Protein AF-V5GK50-F1 (afdb_monomer_lite)

Structure (mmCIF, N/CA/C/O backbone):
data_AF-V5GK50-F1
#
_entry.id   AF-V5GK50-F1
#
loop_
_atom_site.group_PDB
_atom_site.id
_atom_site.type_symbol
_atom_site.label_atom_id
_atom_site.label_alt_id
_atom_site.label_comp_id
_atom_site.label_asym_id
_atom_site.label_entity_id
_atom_site.label_seq_id
_atom_site.pdbx_PDB_ins_code
_atom_site.Cartn_x
_atom_site.Cartn_y
_atom_site.Cartn_z
_atom_site.occupancy
_atom_site.B_iso_or_equiv
_atom_site.auth_seq_id
_atom_site.auth_comp_id
_atom_site.auth_asym_id
_atom_site.auth_atom_id
_atom_site.pdbx_PDB_model_num
ATOM 1 N N . GLU A 1 1 ? -4.876 -6.609 25.032 1.00 75.12 1 GLU A N 1
ATOM 2 C CA . GLU A 1 1 ? -6.154 -6.249 25.683 1.00 75.12 1 GLU A CA 1
ATOM 3 C C . GLU A 1 1 ? -6.678 -4.897 25.209 1.00 75.12 1 GLU A C 1
ATOM 5 O O . GLU A 1 1 ? -7.731 -4.886 24.591 1.00 75.12 1 GLU A O 1
ATOM 10 N N . THR A 1 2 ? -5.916 -3.802 25.356 1.00 83.56 2 THR A N 1
ATOM 11 C CA . THR A 1 2 ? -6.318 -2.441 24.934 1.00 83.56 2 THR A CA 1
ATOM 12 C C . THR A 1 2 ? -6.920 -2.381 23.528 1.00 83.56 2 THR A C 1
ATOM 14 O O . THR A 1 2 ? -8.073 -2.003 23.384 1.00 83.56 2 THR A O 1
ATOM 17 N N . PHE A 1 3 ? -6.200 -2.821 22.488 1.00 88.88 3 PHE A N 1
ATOM 18 C CA . PHE A 1 3 ? -6.723 -2.796 21.113 1.00 88.88 3 PHE A CA 1
ATOM 19 C C . PHE A 1 3 ? -7.886 -3.766 20.866 1.00 88.88 3 PHE A C 1
ATOM 21 O O . PHE A 1 3 ? -8.696 -3.517 19.982 1.00 88.88 3 PHE A O 1
ATOM 28 N N . ALA A 1 4 ? -8.016 -4.839 21.644 1.00 91.69 4 ALA A N 1
ATOM 29 C CA . ALA A 1 4 ? -9.098 -5.809 21.466 1.00 91.69 4 ALA A CA 1
ATOM 30 C C . ALA A 1 4 ? -10.440 -5.321 22.041 1.00 91.69 4 ALA A C 1
ATOM 32 O O . ALA A 1 4 ? -11.487 -5.828 21.661 1.00 91.69 4 ALA A O 1
ATOM 33 N N . GLN A 1 5 ? -10.408 -4.360 22.967 1.00 95.12 5 GLN A N 1
ATOM 34 C CA . GLN A 1 5 ? -11.577 -3.891 23.721 1.00 95.12 5 GLN A CA 1
ATOM 35 C C . GLN A 1 5 ? -11.724 -2.361 23.695 1.00 95.12 5 GLN A C 1
ATOM 37 O O . GLN A 1 5 ? -12.444 -1.783 24.510 1.00 95.12 5 GLN A O 1
ATOM 42 N N . HIS A 1 6 ? -11.008 -1.682 22.799 1.00 96.62 6 HIS A N 1
ATOM 43 C CA . HIS A 1 6 ? -11.134 -0.240 22.652 1.00 96.62 6 HIS A CA 1
ATOM 44 C C . HIS A 1 6 ? -12.471 0.135 22.002 1.00 96.62 6 HIS A C 1
ATOM 46 O O . HIS A 1 6 ? -13.036 -0.616 21.209 1.00 96.62 6 HIS A O 1
ATOM 52 N N . VAL A 1 7 ? -12.931 1.347 22.294 1.00 97.50 7 VAL A N 1
ATOM 53 C CA . VAL A 1 7 ? -13.980 2.031 21.542 1.00 97.50 7 VAL A CA 1
ATOM 54 C C . VAL A 1 7 ? -13.301 3.032 20.618 1.00 97.50 7 VAL A C 1
ATOM 56 O O . VAL A 1 7 ? -12.527 3.879 21.069 1.00 97.50 7 VAL A O 1
ATOM 59 N N . PHE A 1 8 ? -13.563 2.928 19.319 1.00 97.44 8 PHE A N 1
ATOM 60 C CA . PHE A 1 8 ? -13.099 3.920 18.357 1.00 97.44 8 PHE A CA 1
ATOM 61 C C . PHE A 1 8 ? -13.868 5.230 18.554 1.00 97.44 8 PHE A C 1
ATOM 63 O O . PHE A 1 8 ? -15.098 5.225 18.579 1.00 97.44 8 PHE A O 1
ATOM 70 N N . VAL A 1 9 ? -13.147 6.343 18.703 1.00 97.88 9 VAL A N 1
ATOM 71 C CA . VAL A 1 9 ? -13.748 7.669 18.919 1.00 97.88 9 VAL A CA 1
ATOM 72 C C . VAL A 1 9 ? -13.800 8.453 17.612 1.00 97.88 9 VAL A C 1
ATOM 74 O O . VAL A 1 9 ? -14.836 9.022 17.278 1.00 97.88 9 VAL A O 1
ATOM 77 N N . GLY A 1 10 ? -12.698 8.480 16.859 1.00 97.56 10 GLY A N 1
ATOM 78 C CA . GLY A 1 10 ? -12.643 9.189 15.583 1.00 97.56 10 GLY A CA 1
ATOM 79 C C . GLY A 1 10 ? -11.235 9.330 15.019 1.00 97.56 10 GLY A C 1
ATOM 80 O O . GLY A 1 10 ? -10.243 9.214 15.739 1.00 97.56 10 GLY A O 1
ATOM 81 N N . SER A 1 11 ? -11.153 9.609 13.721 1.00 97.56 11 SER A N 1
ATOM 82 C CA . SER A 1 11 ? -9.896 9.931 13.041 1.00 97.56 11 SER A CA 1
ATOM 83 C C . SER A 1 11 ? -9.600 11.423 13.145 1.00 97.56 11 SER A C 1
ATOM 85 O O . SER A 1 11 ? -10.476 12.251 12.907 1.00 97.56 11 SER A O 1
ATOM 87 N N . VAL A 1 12 ? -8.353 11.756 13.471 1.00 97.56 12 VAL A N 1
ATOM 88 C CA . VAL A 1 12 ? -7.847 13.138 13.469 1.00 97.56 12 VAL A CA 1
ATOM 89 C C . VAL A 1 12 ? -7.191 13.448 12.123 1.00 97.56 12 VAL A C 1
ATOM 91 O O . VAL A 1 12 ? -7.375 14.527 11.569 1.00 97.56 12 VAL A O 1
ATOM 94 N N . SER A 1 13 ? -6.452 12.479 11.580 1.00 96.94 13 SER A N 1
ATOM 95 C CA . SER A 1 13 ? -5.796 12.527 10.273 1.00 96.94 13 SER A CA 1
ATOM 96 C C . SER A 1 13 ? -5.670 11.100 9.707 1.00 96.94 13 SER A C 1
ATOM 98 O O . SER A 1 13 ? -6.012 10.140 10.403 1.00 96.94 13 SER A O 1
ATOM 100 N N . PRO A 1 14 ? -5.160 10.908 8.476 1.00 94.38 14 PRO A N 1
ATOM 101 C CA . PRO A 1 14 ? -4.876 9.567 7.957 1.00 94.38 14 PRO A CA 1
ATOM 102 C C . PRO A 1 14 ? -3.893 8.754 8.817 1.00 94.38 14 PRO A C 1
ATOM 104 O O . PRO A 1 14 ? -3.986 7.531 8.854 1.00 94.38 14 PRO A O 1
ATOM 107 N N . SER A 1 15 ? -2.976 9.419 9.527 1.00 96.94 15 SER A N 1
ATOM 108 C CA . SER A 1 15 ? -1.961 8.776 10.371 1.00 96.94 15 SER A CA 1
ATOM 109 C C . SER A 1 15 ? -2.301 8.790 11.862 1.00 96.94 15 SER A C 1
ATOM 111 O O . SER A 1 15 ? -1.537 8.251 12.660 1.00 96.94 15 SER A O 1
ATOM 113 N N . GLN A 1 16 ? -3.429 9.385 12.271 1.00 97.50 16 GLN A N 1
ATOM 114 C CA . GLN A 1 16 ? -3.780 9.524 13.684 1.00 97.50 16 GLN A CA 1
ATOM 115 C C . GLN A 1 16 ? -5.265 9.310 13.972 1.00 97.50 16 GLN A C 1
ATOM 117 O O . GLN A 1 16 ? -6.143 9.898 13.335 1.00 97.50 16 GLN A O 1
ATOM 122 N N . ALA A 1 17 ? -5.547 8.552 15.030 1.00 97.94 17 ALA A N 1
ATOM 123 C CA . ALA A 1 17 ? -6.900 8.313 15.515 1.00 97.94 17 ALA A CA 1
ATOM 124 C C . ALA A 1 17 ? -6.983 8.334 17.042 1.00 97.94 17 ALA A C 1
ATOM 126 O O . ALA A 1 17 ? -6.009 8.066 17.747 1.00 97.94 17 ALA A O 1
ATOM 127 N N . LEU A 1 18 ? -8.175 8.636 17.545 1.00 98.19 18 LEU A N 1
ATOM 128 C CA . LEU A 1 18 ? -8.515 8.575 18.955 1.00 98.19 18 LEU A CA 1
ATOM 129 C C . LEU A 1 18 ? -9.240 7.269 19.265 1.00 98.19 18 LEU A C 1
ATOM 131 O O . LEU A 1 18 ? -10.234 6.918 18.622 1.00 98.19 18 LEU A O 1
ATOM 135 N N . ILE A 1 19 ? -8.768 6.587 20.304 1.00 97.62 19 ILE A N 1
ATOM 136 C CA . ILE A 1 19 ? -9.450 5.432 20.884 1.00 97.62 19 ILE A CA 1
ATOM 137 C C . ILE A 1 19 ? -9.645 5.645 22.378 1.00 97.62 19 ILE A C 1
ATOM 139 O O . ILE A 1 19 ? -8.798 6.227 23.058 1.00 97.62 19 ILE A O 1
ATOM 143 N N . GLN A 1 20 ? -10.747 5.135 22.905 1.00 97.69 20 GLN A N 1
ATOM 144 C CA . GLN A 1 20 ? -10.992 5.074 24.336 1.00 97.69 20 GLN A CA 1
ATOM 145 C C . GLN A 1 20 ? -10.851 3.629 24.812 1.00 97.69 20 GLN A C 1
ATOM 147 O O . GLN A 1 20 ? -11.405 2.712 24.213 1.00 97.69 20 GLN A O 1
ATOM 152 N N . PHE A 1 21 ? -10.146 3.420 25.920 1.00 97.12 21 PHE A N 1
ATOM 153 C CA . PHE A 1 21 ? -10.142 2.142 26.626 1.00 97.12 21 PHE A CA 1
ATOM 154 C C . PHE A 1 21 ? -10.306 2.395 28.123 1.00 97.12 21 PHE A C 1
ATOM 156 O O . PHE A 1 21 ? -9.513 3.116 28.737 1.00 97.12 21 PHE A O 1
ATOM 163 N N . SER A 1 22 ? -11.355 1.813 28.712 1.00 95.06 22 SER A N 1
ATOM 164 C CA . SER A 1 22 ? -11.806 2.150 30.066 1.00 95.06 22 SER A CA 1
ATOM 165 C C . SER A 1 22 ? -12.057 3.667 30.195 1.00 95.06 22 SER A C 1
ATOM 167 O O . SER A 1 22 ? -12.788 4.245 29.388 1.00 95.06 22 SER A O 1
ATOM 169 N N . THR A 1 23 ? -11.455 4.335 31.177 1.00 95.62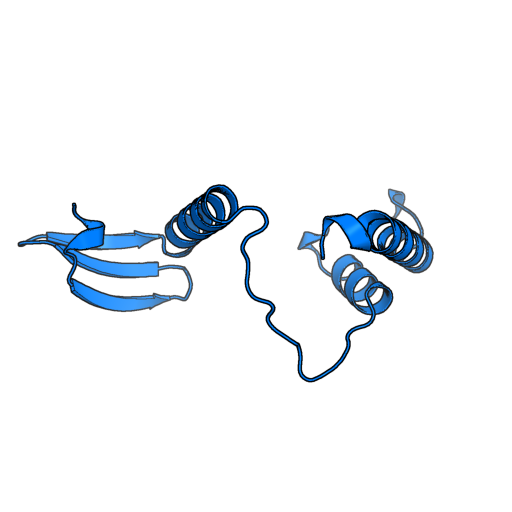 23 THR A N 1
ATOM 170 C CA . THR A 1 23 ? -11.565 5.787 31.399 1.00 95.62 23 THR A CA 1
ATOM 171 C C . THR A 1 23 ? -10.486 6.607 30.686 1.00 95.62 23 THR A C 1
ATOM 173 O O . THR A 1 23 ? -10.444 7.826 30.846 1.00 95.62 23 THR A O 1
ATOM 176 N N . LYS A 1 24 ? -9.596 5.967 29.914 1.00 97.38 24 LYS A N 1
ATOM 177 C CA . LYS A 1 24 ? -8.464 6.628 29.254 1.00 97.38 24 LYS A CA 1
ATOM 178 C C . LYS A 1 24 ? -8.752 6.867 27.777 1.00 97.38 24 LYS A C 1
ATOM 180 O O . LYS A 1 24 ? -9.196 5.963 27.069 1.00 97.38 24 LYS A O 1
ATOM 185 N N . LEU A 1 25 ? -8.436 8.077 27.325 1.00 97.75 25 LEU A N 1
ATOM 186 C CA . LEU A 1 25 ? -8.427 8.459 25.919 1.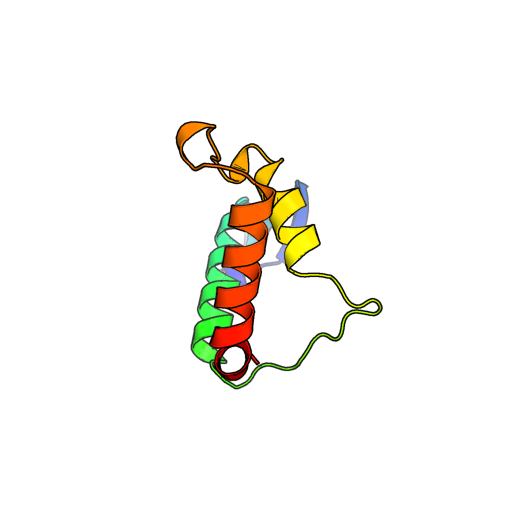00 97.75 25 LEU A CA 1
ATOM 187 C C . LEU A 1 25 ? -6.985 8.440 25.406 1.00 97.75 25 LEU A C 1
ATOM 189 O O . LEU A 1 25 ? -6.093 9.009 26.036 1.00 97.75 25 LEU A O 1
ATOM 193 N N . TYR A 1 26 ? -6.767 7.787 24.272 1.00 97.31 26 TYR A N 1
ATOM 194 C CA . TYR A 1 26 ? -5.462 7.626 23.648 1.00 97.31 26 TYR A CA 1
ATOM 195 C C . TYR A 1 26 ? -5.456 8.283 22.275 1.00 97.31 26 TYR A C 1
ATOM 197 O O . TYR A 1 26 ? -6.390 8.095 21.497 1.00 97.31 26 TYR A O 1
ATOM 205 N N . LEU A 1 27 ? -4.373 8.997 21.974 1.00 97.75 27 LEU A N 1
ATOM 206 C CA . LEU A 1 27 ? -4.010 9.356 20.610 1.00 97.75 27 LEU A CA 1
ATOM 207 C C . LEU A 1 27 ? -3.081 8.274 20.065 1.00 97.75 27 LEU A C 1
ATOM 209 O O . LEU A 1 27 ? -2.024 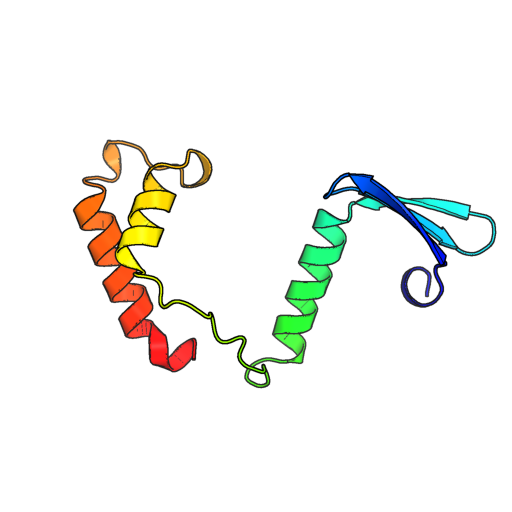8.008 20.637 1.00 97.75 27 LEU A O 1
ATOM 213 N N . CYS A 1 28 ? -3.497 7.645 18.979 1.00 97.00 28 CYS A N 1
ATOM 214 C CA . CYS A 1 28 ? -2.788 6.550 18.347 1.00 97.00 28 CYS A CA 1
ATOM 215 C C . CYS A 1 28 ? -2.146 7.001 17.039 1.00 97.00 28 CYS A C 1
ATOM 217 O O . CYS A 1 28 ? -2.759 7.722 16.257 1.00 97.00 28 CYS A O 1
ATOM 219 N N . ASP A 1 29 ? -0.930 6.516 16.807 1.00 97.62 29 ASP A N 1
ATOM 220 C CA . ASP A 1 29 ? -0.233 6.579 15.526 1.00 97.62 29 ASP A CA 1
ATOM 221 C C . ASP A 1 29 ? -0.741 5.424 14.650 1.00 97.62 29 ASP A C 1
ATOM 223 O O . ASP A 1 29 ? -0.304 4.276 14.768 1.00 97.62 29 ASP A O 1
ATOM 227 N N . THR A 1 30 ? -1.764 5.715 13.850 1.00 96.25 30 THR A N 1
ATOM 228 C CA . THR A 1 30 ? -2.469 4.730 13.026 1.00 96.25 30 THR A CA 1
ATOM 229 C C . THR A 1 30 ? -1.561 4.156 11.945 1.00 96.25 30 THR A C 1
ATOM 231 O O . THR A 1 30 ? -1.684 2.977 11.629 1.00 96.25 30 THR A O 1
ATOM 234 N N . GLU A 1 31 ? -0.619 4.943 11.427 1.00 96.19 31 GLU A N 1
ATOM 235 C CA . GLU A 1 31 ? 0.335 4.493 10.412 1.00 96.19 31 GLU A CA 1
ATOM 236 C C . GLU A 1 31 ? 1.224 3.365 10.949 1.00 96.19 31 GLU A C 1
ATOM 238 O O . GLU A 1 31 ? 1.289 2.287 10.353 1.00 96.19 31 GLU A O 1
ATOM 243 N N . LYS A 1 32 ? 1.824 3.548 12.133 1.00 96.94 32 LYS A N 1
ATOM 244 C CA . LYS A 1 32 ? 2.635 2.493 12.766 1.00 96.94 32 LYS A CA 1
ATOM 245 C C . LYS A 1 32 ? 1.817 1.266 13.139 1.00 96.94 32 LYS A C 1
ATOM 247 O O . LYS A 1 32 ? 2.260 0.144 12.913 1.00 96.94 32 LYS A O 1
ATOM 252 N N . ILE A 1 33 ? 0.625 1.468 13.702 1.00 96.12 33 ILE A N 1
ATOM 253 C CA . ILE A 1 33 ? -0.244 0.356 14.109 1.00 96.12 33 ILE A CA 1
ATOM 254 C C . ILE A 1 33 ? -0.648 -0.483 12.895 1.00 96.12 33 ILE A C 1
ATOM 256 O O . ILE A 1 33 ? -0.590 -1.709 12.959 1.00 96.12 33 ILE A O 1
ATOM 260 N N . LEU A 1 34 ? -1.041 0.158 11.790 1.00 96.19 34 LEU A N 1
ATOM 261 C CA . LEU A 1 34 ? -1.410 -0.547 10.566 1.00 96.19 34 LEU A CA 1
ATOM 262 C C . LEU A 1 34 ? -0.207 -1.244 9.930 1.00 96.19 34 LEU A C 1
ATOM 264 O O . LEU A 1 34 ? -0.360 -2.372 9.476 1.00 96.19 34 LEU A O 1
ATOM 268 N N . SER A 1 35 ? 0.977 -0.626 9.941 1.00 97.00 35 SER A N 1
ATOM 269 C CA . SER A 1 35 ? 2.208 -1.262 9.454 1.00 97.00 35 SER A CA 1
ATOM 270 C C . SER A 1 35 ? 2.486 -2.586 10.180 1.00 97.00 35 SER A C 1
ATOM 272 O O . SER A 1 35 ? 2.637 -3.627 9.540 1.00 97.00 35 SER A O 1
ATOM 274 N N . GLU A 1 36 ? 2.430 -2.585 11.516 1.00 97.69 36 GLU A N 1
ATOM 275 C CA . GLU A 1 36 ? 2.606 -3.799 12.326 1.00 97.69 36 GLU A CA 1
ATOM 276 C C . GLU A 1 36 ? 1.483 -4.819 12.111 1.00 97.69 36 GLU A C 1
ATOM 278 O O . GLU A 1 36 ? 1.737 -6.021 12.015 1.00 97.69 36 GLU A O 1
ATOM 283 N N . LEU A 1 37 ? 0.236 -4.352 11.996 1.00 96.75 37 LEU A N 1
ATOM 284 C CA . LEU A 1 37 ? -0.907 -5.216 11.719 1.00 96.75 37 LEU A CA 1
ATOM 285 C C . LEU A 1 37 ? -0.745 -5.935 10.377 1.00 96.75 37 LEU A C 1
ATOM 287 O O . LEU A 1 37 ? -0.921 -7.151 10.319 1.00 96.75 37 LEU A O 1
ATOM 291 N N . PHE A 1 38 ? -0.400 -5.213 9.309 1.00 97.06 38 PHE A N 1
ATOM 292 C CA . PHE A 1 38 ? -0.204 -5.804 7.987 1.00 97.06 38 PHE A CA 1
ATOM 293 C C . PHE A 1 38 ? 1.022 -6.711 7.946 1.00 97.06 38 PHE A C 1
ATOM 295 O O . PHE A 1 38 ? 0.951 -7.781 7.348 1.00 97.06 38 PHE A O 1
ATOM 302 N N . TYR A 1 39 ? 2.110 -6.352 8.629 1.00 97.75 39 TYR A N 1
ATOM 303 C CA . TYR A 1 39 ? 3.276 -7.222 8.754 1.00 97.75 39 TYR A CA 1
ATOM 304 C C . TYR A 1 39 ? 2.913 -8.563 9.408 1.00 97.75 39 TYR A C 1
ATOM 306 O O . TYR A 1 39 ? 3.171 -9.628 8.845 1.00 97.75 39 TYR A O 1
ATOM 314 N N . GLN A 1 40 ? 2.235 -8.524 10.559 1.00 97.38 40 GLN A N 1
ATOM 315 C CA . GLN A 1 40 ? 1.769 -9.729 11.245 1.00 97.38 40 GLN A CA 1
ATOM 316 C C . GLN A 1 40 ? 0.774 -10.511 10.386 1.00 97.38 40 GLN A C 1
ATOM 318 O O . GLN A 1 40 ? 0.895 -11.728 10.262 1.00 97.38 40 GLN A O 1
ATOM 323 N N . PHE A 1 41 ? -0.179 -9.826 9.752 1.00 96.56 41 PHE A N 1
ATOM 324 C CA . PHE A 1 41 ? -1.149 -10.443 8.853 1.00 96.56 41 PHE A CA 1
ATOM 325 C C . PHE A 1 41 ? -0.460 -11.199 7.713 1.00 96.56 41 PHE A C 1
ATOM 327 O O . PHE A 1 41 ? -0.846 -12.333 7.426 1.00 96.56 41 PHE A O 1
ATOM 334 N N . VAL A 1 42 ? 0.580 -10.611 7.110 1.00 96.06 42 VAL A N 1
ATOM 335 C CA . VAL A 1 42 ? 1.344 -11.252 6.037 1.00 96.06 42 VAL A CA 1
ATOM 336 C C . VAL A 1 42 ? 2.081 -12.495 6.540 1.00 96.06 42 VAL A C 1
ATOM 338 O O . VAL A 1 42 ? 2.062 -13.533 5.881 1.00 96.06 42 VAL A O 1
ATOM 341 N N . LEU A 1 43 ? 2.693 -12.427 7.723 1.00 96.81 43 LEU A N 1
ATOM 342 C CA . LEU A 1 43 ? 3.396 -13.573 8.301 1.00 96.81 43 LEU A CA 1
ATOM 343 C C . LEU A 1 43 ? 2.455 -14.725 8.665 1.00 96.81 43 LEU A C 1
ATOM 345 O O . LEU A 1 43 ? 2.750 -15.878 8.355 1.00 96.81 43 LEU A O 1
ATOM 349 N N . TYR A 1 44 ? 1.321 -14.431 9.304 1.00 97.06 44 TYR A N 1
ATOM 350 C CA . TYR A 1 44 ? 0.373 -15.462 9.733 1.00 97.06 44 TYR A CA 1
ATOM 351 C C . TYR A 1 44 ? -0.379 -16.111 8.567 1.00 97.06 44 TYR A C 1
ATOM 353 O O . TYR A 1 44 ? -0.763 -17.274 8.673 1.00 97.06 44 TYR A O 1
ATOM 361 N N . ASN A 1 45 ? -0.574 -15.388 7.461 1.00 96.19 45 ASN A N 1
ATOM 362 C CA . ASN A 1 45 ? -1.304 -15.872 6.286 1.00 96.19 45 ASN A CA 1
ATOM 363 C C . ASN A 1 45 ? -0.385 -16.148 5.091 1.00 96.19 45 ASN A C 1
ATOM 365 O O . ASN A 1 45 ? -0.844 -16.153 3.949 1.00 96.19 45 ASN A O 1
ATOM 369 N N . PHE A 1 46 ? 0.909 -16.381 5.322 1.00 94.69 46 PHE A N 1
ATOM 370 C CA . PHE A 1 46 ? 1.855 -16.652 4.244 1.00 94.69 46 PHE A CA 1
ATOM 371 C C . PHE A 1 46 ? 1.370 -17.817 3.357 1.00 94.69 46 PHE A C 1
ATOM 373 O O . PHE A 1 46 ? 1.058 -18.900 3.850 1.00 94.69 46 PHE A O 1
ATOM 380 N N . ARG A 1 47 ? 1.309 -17.586 2.037 1.00 92.12 47 ARG A N 1
ATOM 381 C CA . ARG A 1 47 ? 0.721 -18.480 1.009 1.00 92.12 47 ARG A CA 1
ATOM 382 C C . ARG A 1 47 ? -0.783 -18.765 1.125 1.00 92.12 47 ARG A C 1
ATOM 384 O O . ARG A 1 47 ? -1.280 -19.631 0.411 1.00 92.12 47 ARG A O 1
ATOM 391 N N . ASN A 1 48 ? -1.503 -18.048 1.978 1.00 94.62 48 ASN A N 1
ATOM 392 C CA . ASN A 1 48 ? -2.939 -18.207 2.200 1.00 94.62 48 ASN A CA 1
ATOM 393 C C . ASN A 1 48 ? -3.675 -16.861 2.072 1.00 94.62 48 ASN A C 1
ATOM 395 O O . ASN A 1 48 ? -4.480 -16.495 2.928 1.00 94.62 48 ASN A O 1
ATOM 399 N N . PHE A 1 49 ? -3.364 -16.102 1.019 1.00 93.31 49 PHE A N 1
ATOM 400 C CA . PHE A 1 49 ? -4.049 -14.849 0.708 1.00 93.31 49 PHE A CA 1
ATOM 401 C C . PHE A 1 49 ? -5.101 -15.056 -0.372 1.00 93.31 49 PHE A C 1
ATOM 403 O O . PHE A 1 49 ? -4.869 -15.758 -1.356 1.00 93.31 49 PHE A O 1
ATOM 410 N N . ASP A 1 50 ? -6.227 -14.368 -0.216 1.00 91.56 50 ASP A N 1
ATOM 411 C CA . ASP A 1 50 ? -7.135 -14.123 -1.328 1.00 91.56 50 ASP A CA 1
ATOM 412 C C . ASP A 1 50 ? -6.563 -13.072 -2.287 1.00 91.56 50 ASP A C 1
ATOM 414 O O . ASP A 1 50 ? -5.712 -12.249 -1.938 1.00 91.56 50 ASP A O 1
ATOM 418 N N . CYS A 1 51 ? -7.064 -13.083 -3.520 1.00 91.25 51 CYS A N 1
ATOM 419 C CA . CYS A 1 51 ? -6.619 -12.180 -4.573 1.00 91.25 51 CYS A CA 1
ATOM 420 C C . CYS A 1 51 ? -7.584 -10.999 -4.746 1.00 91.25 51 CYS A C 1
ATOM 422 O O . CYS A 1 51 ? -8.753 -11.180 -5.097 1.00 91.25 51 CYS A O 1
ATOM 424 N N . TYR A 1 52 ? -7.064 -9.776 -4.613 1.00 91.69 52 TYR A N 1
ATOM 425 C CA . TYR A 1 52 ? -7.748 -8.569 -5.076 1.00 91.69 52 TYR A CA 1
ATOM 426 C C . TYR A 1 52 ? -7.455 -8.344 -6.561 1.00 91.69 52 TYR A C 1
ATOM 428 O O . TYR A 1 52 ? -6.347 -7.978 -6.949 1.00 91.69 52 TYR A O 1
ATOM 436 N N . LYS A 1 53 ? -8.463 -8.559 -7.411 1.00 93.00 53 LYS A N 1
ATOM 437 C CA . LYS A 1 53 ? -8.352 -8.319 -8.854 1.00 93.00 53 LYS A CA 1
ATOM 438 C C . LYS A 1 53 ? -8.650 -6.860 -9.170 1.00 93.00 53 LYS A C 1
ATOM 440 O O . LYS A 1 53 ? -9.775 -6.400 -8.984 1.00 93.00 53 LYS A O 1
ATOM 445 N N . PHE A 1 54 ? -7.655 -6.151 -9.688 1.00 92.50 54 PHE A N 1
ATOM 446 C CA . PHE A 1 54 ? -7.847 -4.801 -10.203 1.00 92.50 54 PHE A CA 1
ATOM 447 C C . PHE A 1 54 ? -8.799 -4.799 -11.404 1.00 92.50 54 PHE A C 1
ATOM 449 O O . PHE A 1 54 ? -8.758 -5.700 -12.244 1.00 92.50 54 PHE A O 1
ATOM 456 N N . SER A 1 55 ? -9.644 -3.770 -11.493 1.00 95.19 55 SER A N 1
ATOM 457 C CA . SER A 1 55 ? -10.569 -3.583 -12.619 1.00 95.19 55 SER A CA 1
ATOM 458 C C . SER A 1 55 ? -9.829 -3.354 -13.937 1.00 95.19 55 SER A C 1
ATOM 460 O O . SER A 1 55 ? -10.238 -3.869 -14.975 1.00 95.19 55 SER A O 1
ATOM 462 N N . ASN A 1 56 ? -8.710 -2.632 -13.875 1.00 94.38 56 ASN A N 1
ATOM 463 C CA . ASN A 1 56 ? -7.821 -2.370 -14.996 1.00 94.38 56 ASN A CA 1
ATOM 464 C C . ASN A 1 56 ? -6.473 -3.050 -14.754 1.00 94.38 56 ASN A C 1
ATOM 466 O O . ASN A 1 56 ? -5.980 -3.097 -13.628 1.00 94.38 56 ASN A O 1
ATOM 470 N N . LYS A 1 57 ? -5.865 -3.566 -15.824 1.00 92.06 57 LYS A N 1
ATOM 471 C CA . LYS A 1 57 ? -4.486 -4.057 -15.771 1.00 92.06 57 LYS A CA 1
ATOM 472 C C . LYS A 1 57 ? -3.537 -2.863 -15.778 1.00 92.06 57 LYS A C 1
ATOM 474 O O . LYS A 1 57 ? -3.752 -1.925 -16.541 1.00 92.06 57 LYS A O 1
ATOM 479 N N . PHE A 1 58 ? -2.484 -2.935 -14.974 1.00 93.25 58 PHE A N 1
ATOM 480 C CA . PHE A 1 58 ? -1.442 -1.915 -14.916 1.00 93.25 58 PHE A CA 1
ATOM 481 C C . PHE A 1 58 ? -0.150 -2.437 -15.540 1.00 93.25 58 PHE A C 1
ATOM 483 O O . PHE A 1 58 ? 0.199 -3.607 -15.363 1.00 93.25 58 PHE A O 1
ATOM 490 N N . SER A 1 59 ? 0.565 -1.570 -16.255 1.00 96.00 59 SER A N 1
ATOM 491 C CA . SER A 1 59 ? 1.916 -1.865 -16.729 1.00 96.00 59 SER A CA 1
ATOM 492 C C . SER A 1 59 ? 2.918 -1.652 -15.596 1.00 96.00 59 SER A C 1
ATOM 494 O O . SER A 1 59 ? 3.015 -0.556 -15.044 1.00 96.00 59 SER A O 1
ATOM 496 N N . ILE A 1 60 ? 3.699 -2.685 -15.266 1.00 96.31 60 ILE A N 1
ATOM 497 C CA . ILE A 1 60 ? 4.771 -2.585 -14.260 1.00 96.31 60 ILE A CA 1
ATOM 498 C C . ILE A 1 60 ? 5.807 -1.536 -14.688 1.00 96.31 60 ILE A C 1
ATOM 500 O O . ILE A 1 60 ? 6.296 -0.783 -13.852 1.00 96.31 60 ILE A O 1
ATOM 504 N N . THR A 1 61 ? 6.097 -1.439 -15.987 1.00 97.69 61 THR A N 1
ATOM 505 C CA . THR A 1 61 ? 7.052 -0.463 -16.523 1.00 97.69 61 THR A CA 1
ATOM 506 C C . THR A 1 61 ? 6.565 0.971 -16.336 1.00 97.69 61 THR A C 1
ATOM 508 O O . THR A 1 61 ? 7.345 1.827 -15.931 1.00 97.69 61 THR A O 1
ATOM 511 N N . GLU A 1 62 ? 5.278 1.238 -16.575 1.00 97.00 62 GLU A N 1
ATOM 512 C CA . GLU A 1 62 ? 4.698 2.573 -16.361 1.00 97.00 62 GLU A CA 1
ATOM 513 C C . GLU A 1 62 ? 4.711 2.947 -14.877 1.00 97.00 62 GLU A C 1
ATOM 515 O O . GLU A 1 62 ? 5.105 4.057 -14.529 1.00 97.00 62 GLU A O 1
ATOM 520 N N . LEU A 1 63 ? 4.355 2.010 -13.991 1.00 97.06 63 LEU A N 1
ATOM 521 C CA . LEU A 1 63 ? 4.420 2.225 -12.543 1.00 97.06 63 LEU A CA 1
ATOM 522 C C . LEU A 1 63 ? 5.855 2.486 -12.064 1.00 97.06 63 LEU A C 1
ATOM 524 O O . LEU A 1 63 ? 6.069 3.357 -11.224 1.00 97.06 63 LEU A O 1
ATOM 528 N N . ALA A 1 64 ? 6.838 1.769 -12.612 1.00 97.38 64 ALA A N 1
ATOM 529 C CA . ALA A 1 64 ? 8.246 1.976 -12.295 1.00 97.38 64 ALA A CA 1
ATOM 530 C C . ALA A 1 64 ?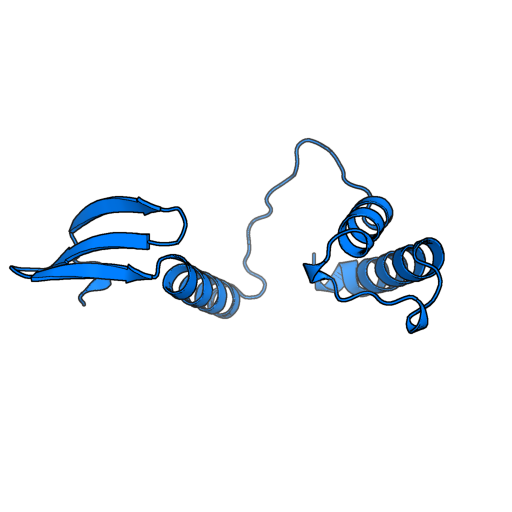 8.740 3.355 -12.759 1.00 97.38 64 ALA A C 1
ATOM 532 O O . ALA A 1 64 ? 9.439 4.028 -12.009 1.00 97.38 64 ALA A O 1
ATOM 533 N N . LEU A 1 65 ? 8.336 3.808 -13.951 1.00 97.50 65 LEU A N 1
ATOM 534 C CA . LEU A 1 65 ? 8.639 5.160 -14.426 1.00 97.50 65 LEU A CA 1
ATOM 535 C C . LEU A 1 65 ? 8.022 6.228 -13.520 1.00 97.50 65 LEU A C 1
ATOM 537 O O . LEU A 1 65 ? 8.730 7.141 -13.114 1.00 97.50 65 LEU A O 1
ATOM 541 N N . ILE A 1 66 ? 6.742 6.085 -13.152 1.00 97.50 66 ILE A N 1
ATOM 542 C CA . ILE A 1 66 ? 6.080 7.003 -12.212 1.00 97.50 66 ILE A CA 1
ATOM 543 C C . ILE A 1 66 ? 6.853 7.047 -10.891 1.00 97.50 66 ILE A C 1
ATOM 545 O O . ILE A 1 66 ? 7.125 8.131 -10.390 1.00 97.50 66 ILE A O 1
ATOM 549 N N . CYS A 1 67 ? 7.250 5.889 -10.358 1.00 96.69 67 CYS A N 1
ATOM 550 C CA . CYS A 1 67 ? 8.043 5.801 -9.134 1.00 96.69 67 CYS A CA 1
ATOM 551 C C . CYS A 1 67 ? 9.365 6.573 -9.253 1.00 96.69 67 CYS A C 1
ATOM 553 O O . CYS A 1 67 ? 9.680 7.371 -8.383 1.00 96.69 67 CYS A O 1
ATOM 555 N N . LEU A 1 68 ? 10.105 6.414 -10.354 1.00 96.94 68 LEU A N 1
ATOM 556 C CA . LEU A 1 68 ? 11.383 7.104 -10.572 1.00 96.94 68 LEU A CA 1
ATOM 557 C C . LEU A 1 68 ? 11.243 8.628 -10.760 1.00 96.94 68 LEU A C 1
ATOM 559 O O . LEU A 1 68 ? 12.245 9.343 -10.713 1.00 96.94 68 LEU A O 1
ATOM 563 N N . GLU A 1 69 ? 10.036 9.151 -10.987 1.00 95.88 69 GLU A N 1
ATOM 564 C CA . GLU A 1 69 ? 9.752 10.595 -10.962 1.00 95.88 69 GLU A CA 1
ATOM 565 C C . GLU A 1 69 ? 9.452 11.130 -9.555 1.00 95.88 69 GLU A C 1
ATOM 567 O O . GLU A 1 69 ? 9.487 12.342 -9.337 1.00 95.88 69 GLU A O 1
ATOM 572 N N . LEU A 1 70 ? 9.166 10.249 -8.597 1.00 96.62 70 LEU A N 1
ATOM 573 C CA . LEU A 1 70 ? 8.841 10.624 -7.229 1.00 96.62 70 LEU A CA 1
ATOM 574 C C . LEU A 1 70 ? 10.114 10.801 -6.382 1.00 96.62 70 LEU A C 1
ATOM 576 O O . LEU A 1 70 ? 11.037 9.987 -6.476 1.00 96.62 70 LEU A O 1
ATOM 580 N N . PRO A 1 71 ? 10.181 11.827 -5.512 1.00 95.56 71 PRO A N 1
ATOM 581 C CA . PRO A 1 71 ? 11.342 12.047 -4.648 1.00 95.56 71 PRO A CA 1
ATOM 582 C C . PRO A 1 71 ? 11.587 10.883 -3.676 1.00 95.56 71 PRO A C 1
ATOM 584 O O . PRO A 1 71 ? 12.729 10.628 -3.298 1.00 95.56 71 PRO A O 1
ATOM 587 N N . GLU A 1 72 ? 10.541 10.147 -3.298 1.00 95.06 72 GLU A N 1
ATOM 588 C CA . GLU A 1 72 ? 10.610 8.986 -2.408 1.00 95.06 72 GLU A CA 1
ATOM 589 C C . GLU A 1 72 ? 11.408 7.818 -3.001 1.00 95.06 72 GLU A C 1
ATOM 591 O O . GLU A 1 72 ? 11.930 6.999 -2.245 1.00 95.06 72 GLU A O 1
ATOM 596 N N . ALA A 1 73 ? 11.541 7.739 -4.331 1.00 94.56 73 ALA A N 1
ATOM 597 C CA . ALA A 1 73 ? 12.378 6.728 -4.973 1.00 94.56 73 ALA A CA 1
ATOM 598 C C . ALA A 1 73 ? 13.876 6.966 -4.745 1.00 94.56 73 ALA A C 1
ATOM 600 O O . ALA A 1 73 ? 14.670 6.049 -4.946 1.00 94.56 73 ALA A O 1
ATOM 601 N N . GLY A 1 74 ? 14.267 8.182 -4.346 1.00 95.69 74 GLY A N 1
ATOM 602 C CA . GLY A 1 74 ? 15.663 8.532 -4.098 1.00 95.69 74 GLY A CA 1
ATOM 603 C C . GLY A 1 74 ? 16.561 8.453 -5.334 1.00 95.69 74 GLY A C 1
ATOM 604 O O . GLY A 1 74 ? 17.774 8.403 -5.166 1.00 95.69 74 GLY A O 1
ATOM 605 N N . TRP A 1 75 ? 15.985 8.430 -6.543 1.00 97.00 75 TRP A N 1
ATOM 606 C CA . TRP A 1 75 ? 16.744 8.373 -7.792 1.00 97.00 75 TRP A CA 1
ATOM 607 C C . TRP A 1 75 ? 17.596 9.626 -7.964 1.00 97.00 75 TRP A C 1
ATOM 609 O O . TRP A 1 75 ? 17.111 10.754 -7.813 1.00 97.00 75 TRP A O 1
ATOM 619 N N . THR A 1 76 ? 18.844 9.425 -8.362 1.00 95.88 76 THR A N 1
ATOM 620 C CA . THR A 1 76 ? 19.744 10.495 -8.779 1.00 95.88 76 THR A CA 1
ATOM 621 C C . THR A 1 76 ? 20.295 10.220 -10.181 1.00 95.88 76 THR A C 1
ATOM 623 O O . THR A 1 76 ? 20.262 9.084 -10.657 1.00 95.88 76 THR A O 1
ATOM 626 N N . PRO A 1 77 ? 20.815 11.237 -10.897 1.00 94.69 77 PRO A N 1
ATOM 627 C CA . PRO A 1 77 ? 21.370 11.039 -12.238 1.00 94.69 77 PRO A CA 1
ATOM 628 C C . PRO A 1 77 ? 22.488 9.986 -12.312 1.00 94.69 77 PRO A C 1
ATOM 630 O O . PRO A 1 77 ? 22.727 9.416 -13.376 1.00 94.69 77 PRO A O 1
ATOM 633 N N . GLU A 1 78 ? 23.167 9.718 -11.195 1.00 96.06 78 GLU A N 1
ATOM 634 C CA . GLU A 1 78 ? 24.208 8.697 -11.069 1.00 96.06 78 GLU A CA 1
ATOM 635 C C . GLU A 1 78 ? 23.668 7.260 -11.151 1.00 96.06 78 GLU A C 1
ATOM 637 O O . GLU A 1 78 ? 24.416 6.360 -11.536 1.00 96.06 78 GLU A O 1
ATOM 642 N N . ASP A 1 79 ? 22.384 7.038 -10.854 1.00 94.75 79 ASP A N 1
ATOM 643 C CA . ASP A 1 79 ? 21.741 5.718 -10.930 1.00 94.75 79 ASP A CA 1
ATOM 644 C C . ASP A 1 79 ? 21.484 5.266 -12.379 1.00 94.75 79 ASP A C 1
ATOM 646 O O . ASP A 1 79 ? 21.245 4.084 -12.642 1.00 94.75 79 ASP A O 1
ATOM 650 N N . GLY A 1 80 ? 21.558 6.200 -13.332 1.00 94.81 80 GLY A N 1
ATOM 651 C CA . GLY A 1 80 ? 21.394 5.949 -14.760 1.00 94.81 80 GLY A CA 1
ATOM 652 C C . GLY A 1 80 ? 20.007 6.287 -15.308 1.00 94.81 80 GLY A C 1
ATOM 653 O O . GLY A 1 80 ? 19.185 6.946 -14.669 1.00 94.81 80 GLY A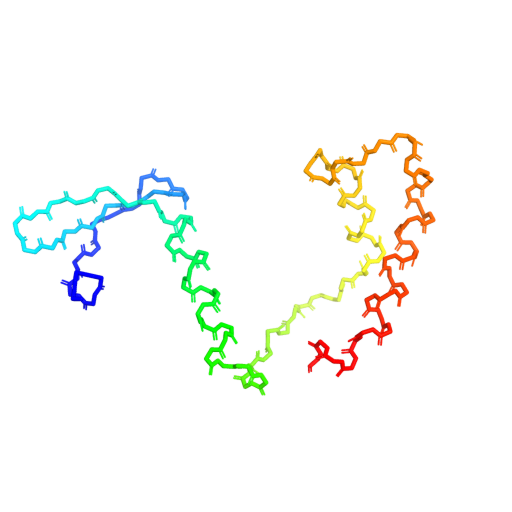 O 1
ATOM 654 N N . ASP A 1 81 ? 19.771 5.863 -16.549 1.00 97.12 81 ASP A N 1
ATOM 655 C CA . ASP A 1 81 ? 18.583 6.221 -17.325 1.00 97.12 81 ASP A CA 1
ATOM 656 C C . ASP A 1 81 ? 17.302 5.568 -16.777 1.00 97.12 81 ASP A C 1
ATOM 658 O O . ASP A 1 81 ? 17.226 4.349 -16.599 1.00 97.12 81 ASP A O 1
ATOM 662 N N . LYS A 1 82 ? 16.270 6.384 -16.529 1.00 97.06 82 LYS A N 1
ATOM 663 C CA . LYS A 1 82 ? 15.009 5.926 -15.927 1.00 97.06 82 LYS A CA 1
ATOM 664 C C . LYS A 1 82 ? 14.271 4.880 -16.779 1.00 97.06 82 LYS A C 1
ATOM 666 O O . LYS A 1 82 ? 13.849 3.879 -16.201 1.00 97.06 82 LYS A O 1
ATOM 671 N N . PRO A 1 83 ? 14.108 5.042 -18.110 1.00 97.06 83 PRO A N 1
ATOM 672 C CA . PRO A 1 83 ? 13.574 3.990 -18.977 1.00 97.06 83 PRO A CA 1
ATOM 673 C C . PRO A 1 83 ? 14.280 2.641 -18.834 1.00 97.06 83 PRO A C 1
ATOM 675 O O . PRO A 1 83 ? 13.614 1.610 -18.710 1.00 97.06 83 PRO A O 1
ATOM 678 N N . GLU A 1 84 ? 15.611 2.636 -18.802 1.00 97.19 84 GLU A N 1
ATOM 679 C CA . GLU A 1 84 ? 16.378 1.400 -18.640 1.00 97.19 84 GLU A CA 1
ATOM 680 C C . GLU A 1 84 ? 16.200 0.785 -17.241 1.00 97.19 84 GLU A C 1
ATOM 682 O O . GLU A 1 84 ? 15.986 -0.425 -17.109 1.00 97.19 84 GLU A O 1
ATOM 687 N N . LEU A 1 85 ? 16.198 1.610 -16.189 1.00 97.56 85 LEU A N 1
ATOM 688 C CA . LEU A 1 85 ? 15.899 1.163 -14.825 1.00 97.56 85 LEU A CA 1
ATOM 689 C C . LEU A 1 85 ? 14.487 0.571 -14.721 1.00 97.56 85 LEU A C 1
ATOM 691 O O . LEU A 1 85 ? 14.311 -0.514 -14.164 1.00 97.56 85 LEU A O 1
ATOM 695 N N . ALA A 1 86 ? 13.484 1.224 -15.308 1.00 97.81 86 ALA A N 1
ATOM 696 C CA . ALA A 1 86 ? 12.104 0.746 -15.329 1.00 97.81 86 ALA A CA 1
ATOM 697 C C . ALA A 1 86 ? 11.957 -0.588 -16.078 1.00 97.81 86 ALA A C 1
ATOM 699 O O . ALA A 1 86 ? 11.232 -1.484 -15.625 1.00 97.81 86 ALA A O 1
ATOM 700 N N . ARG A 1 87 ? 12.682 -0.761 -17.193 1.00 97.75 87 ARG A N 1
ATOM 701 C CA . ARG A 1 87 ? 12.767 -2.037 -17.917 1.00 97.75 87 ARG A CA 1
ATOM 702 C C . ARG A 1 87 ? 13.331 -3.130 -17.012 1.00 97.75 87 ARG A C 1
ATOM 704 O O . ARG A 1 87 ? 12.712 -4.181 -16.866 1.00 97.75 87 ARG A O 1
ATOM 711 N N . ARG A 1 88 ? 14.444 -2.860 -16.327 1.00 97.44 88 ARG A N 1
ATOM 712 C CA . ARG A 1 88 ? 15.086 -3.822 -15.419 1.00 97.44 88 ARG A CA 1
ATOM 713 C C . ARG A 1 88 ? 14.204 -4.193 -14.221 1.00 97.44 88 ARG A C 1
ATOM 715 O O . ARG A 1 88 ? 14.127 -5.368 -13.867 1.00 97.44 88 ARG A O 1
ATOM 722 N N . ILE A 1 89 ? 13.504 -3.225 -13.624 1.00 96.88 89 ILE A N 1
ATOM 723 C CA . ILE A 1 89 ? 12.514 -3.467 -12.558 1.00 96.88 89 ILE A CA 1
ATOM 724 C C . ILE A 1 89 ? 11.420 -4.415 -13.061 1.00 96.88 89 ILE A C 1
ATOM 726 O O . ILE A 1 89 ? 11.077 -5.387 -12.388 1.00 96.88 89 ILE A O 1
ATOM 730 N N . THR A 1 90 ? 10.914 -4.166 -14.271 1.00 97.62 90 THR A N 1
ATOM 731 C CA . THR A 1 90 ? 9.882 -5.001 -14.901 1.00 97.62 90 THR A CA 1
ATOM 732 C C . THR A 1 90 ? 10.363 -6.438 -15.096 1.00 97.62 90 THR A C 1
ATOM 734 O O . THR A 1 90 ? 9.632 -7.375 -14.775 1.00 97.62 90 THR A O 1
ATOM 737 N N . GLU A 1 91 ? 11.594 -6.627 -15.573 1.00 97.88 91 GLU A N 1
ATOM 738 C CA . GLU A 1 91 ? 12.186 -7.954 -15.778 1.00 97.88 91 GLU A CA 1
ATOM 739 C C . GLU A 1 91 ? 12.323 -8.731 -14.469 1.00 97.88 91 GLU A C 1
ATOM 741 O O . GLU A 1 91 ? 11.897 -9.882 -14.393 1.00 97.88 91 GLU A O 1
ATOM 746 N N . ILE A 1 92 ? 12.842 -8.090 -13.417 1.00 97.94 92 ILE A N 1
ATOM 747 C CA . ILE A 1 92 ? 13.019 -8.725 -12.104 1.00 97.94 92 ILE A CA 1
ATOM 748 C C . ILE A 1 92 ? 11.667 -9.131 -11.509 1.00 97.94 92 ILE A C 1
ATOM 750 O O . ILE A 1 92 ? 11.512 -10.259 -11.041 1.00 97.94 92 ILE A O 1
ATOM 754 N N . LEU A 1 93 ? 10.677 -8.234 -11.527 1.00 97.25 93 LEU A N 1
ATOM 755 C CA . LEU A 1 93 ? 9.357 -8.519 -10.959 1.00 97.25 93 LEU A CA 1
ATOM 756 C C . LEU A 1 93 ? 8.609 -9.592 -11.756 1.00 97.25 93 LEU A C 1
ATOM 758 O O . LEU A 1 93 ? 7.911 -10.411 -11.162 1.00 97.25 93 LEU A O 1
ATOM 762 N N . THR A 1 94 ? 8.795 -9.637 -13.076 1.00 96.19 94 THR A N 1
ATOM 763 C CA . THR A 1 94 ? 8.210 -10.684 -13.925 1.00 96.19 94 THR A CA 1
ATOM 764 C C . THR A 1 94 ? 8.867 -12.043 -13.669 1.00 96.19 94 THR A C 1
ATOM 766 O O . THR A 1 94 ? 8.154 -13.035 -13.526 1.00 96.19 94 THR A O 1
ATOM 769 N N . ASP A 1 95 ? 10.197 -12.097 -13.523 1.00 97.81 95 ASP A N 1
ATOM 770 C CA . ASP A 1 95 ? 10.937 -13.317 -13.149 1.00 97.81 95 ASP A CA 1
ATOM 771 C C . ASP A 1 95 ? 10.495 -13.863 -11.781 1.00 97.81 95 ASP A C 1
ATOM 773 O O . ASP A 1 95 ? 10.307 -15.068 -11.610 1.00 97.81 95 ASP A O 1
ATOM 777 N N . LYS A 1 96 ? 10.257 -12.978 -10.803 1.00 97.31 96 LYS A N 1
ATOM 778 C CA . LYS A 1 96 ? 9.734 -13.354 -9.477 1.00 97.31 96 LYS A CA 1
ATOM 779 C C . LYS A 1 96 ? 8.222 -13.567 -9.436 1.00 97.31 96 LYS A C 1
ATOM 781 O O . LYS A 1 96 ? 7.719 -14.033 -8.414 1.00 97.31 96 LYS A O 1
ATOM 786 N N . GLY A 1 97 ? 7.514 -13.302 -10.533 1.00 95.62 97 GLY A N 1
ATOM 787 C CA . GLY A 1 97 ? 6.060 -13.413 -10.645 1.00 95.62 97 GLY A CA 1
ATOM 788 C C . GLY A 1 97 ? 5.482 -14.720 -10.089 1.00 95.62 97 GLY A C 1
ATOM 789 O O . GLY A 1 97 ? 4.587 -14.640 -9.257 1.00 95.62 97 GLY A O 1
ATOM 790 N N . PRO A 1 98 ? 6.013 -15.910 -10.439 1.00 95.19 98 PRO A N 1
ATOM 791 C CA . PRO A 1 98 ? 5.502 -17.186 -9.924 1.00 95.19 98 PRO A CA 1
ATOM 792 C C . PRO A 1 98 ? 5.626 -17.378 -8.405 1.00 95.19 98 PRO A C 1
ATOM 794 O O . PRO A 1 98 ? 4.921 -18.202 -7.833 1.00 95.19 98 PRO A O 1
ATOM 797 N N . MET A 1 99 ? 6.555 -16.674 -7.751 1.00 94.50 99 MET A N 1
ATOM 798 C CA . MET A 1 99 ? 6.704 -16.705 -6.291 1.00 94.50 99 MET A CA 1
ATOM 799 C C . MET A 1 99 ? 5.782 -15.688 -5.610 1.00 94.50 99 MET A C 1
ATOM 801 O O . MET A 1 99 ? 5.304 -15.944 -4.509 1.00 94.50 99 MET A O 1
ATOM 805 N N . LEU A 1 100 ? 5.548 -14.549 -6.268 1.00 92.69 100 LEU A N 1
ATOM 806 C CA . LEU A 1 100 ? 4.707 -13.455 -5.777 1.00 92.69 100 LEU A CA 1
ATOM 807 C C . LEU A 1 100 ? 3.202 -13.691 -5.997 1.00 92.69 100 LEU A C 1
ATOM 809 O O . LEU A 1 100 ? 2.397 -12.984 -5.392 1.00 92.69 100 LEU A O 1
ATOM 813 N N . SER A 1 101 ? 2.836 -14.624 -6.884 1.00 85.19 101 SER A N 1
ATOM 814 C CA . SER A 1 101 ? 1.453 -14.966 -7.247 1.00 85.19 101 SER A CA 1
ATOM 815 C C . SER A 1 101 ? 0.746 -15.863 -6.242 1.00 85.19 101 SER A C 1
ATOM 817 O O . SER A 1 101 ? 1.396 -16.825 -5.769 1.00 85.19 101 SER A O 1
#

Sequence (101 aa):
ETFAQHVFVGSVSPSQALIQFSTKLYLCDTEKILSELFYQFVLYNFRNFDCYKFSNKFSITELALICLELPEAGWTPEDGDKPELARRITEILTDKGPMLS

Radius of gyration: 19.69 Å; chains: 1; bounding box: 38×32×50 Å

InterPro domains:
  IPR032189 DNA mismatch repair protein Mlh1, C-terminal [PF16413] (1-101)

pLDDT: mean 95.66, std 3.2, range [75.12, 98.19]

Organism: Anoplophora glabripennis (NCBI:txid217634)

Foldseek 3Di:
DCVVQWDWDAAPDPQWGWIDDDPDIDIDRNVVVVVVVVVVVCVVCPVNDDDDDDPDDDDQLVVQLVLCVDVVVVDDCVVDDSSVVSVVSNVVCVVCVVVVD

Secondary str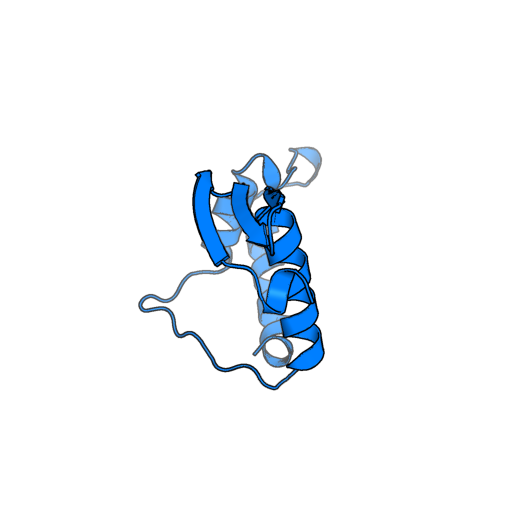ucture (DSSP, 8-state):
-GGGSPEEEEEEETTEEEEEETTEEEEEEHHHHHHHHHHHHHHHTTT-PPP---SS---HHHHHHHHHHSGGG---GGG--HHHHHHHHHHHHHHTHHHH-